Protein AF-A0A9D8FHT4-F1 (afdb_monomer)

Foldseek 3Di:
DPPPCPPPDDDDDWDKDWDADPVRHTQDIHGPPDDPVVVVVVVVVSVVVD

Sequence (50 aa):
MPEGLEDSYLINHSASIVLTNPKGEMHAVFGAPHDPATLVEDLNAIQKSW

pLDDT: mean 90.85, std 7.23, range [64.56, 97.0]

Mean predicted aligned error: 5.49 Å

Nearest PDB structures (foldseek):
  1qxx-assembly1_A-2  TM=3.761E-01  e=6.117E-01  Escherichia coli
  1ihr-assembly1_A  TM=3.688E-01  e=1.056E+00  Escherichia coli
  7lqw-assembly1_C  TM=4.374E-01  e=5.813E+00  Severe acute respiratory syndrome coronavirus 2

Structure (mmCIF, N/CA/C/O backbone):
data_AF-A0A9D8FHT4-F1
#
_entry.id   AF-A0A9D8FHT4-F1
#
loop_
_atom_site.group_PDB
_atom_site.id
_atom_site.type_symbol
_atom_site.label_atom_id
_atom_site.label_alt_id
_atom_site.label_comp_id
_atom_site.label_asym_id
_atom_site.label_entity_id
_atom_site.label_seq_id
_atom_site.pdbx_PDB_ins_code
_atom_site.Cartn_x
_atom_site.Cartn_y
_atom_site.Cartn_z
_atom_site.occupancy
_atom_site.B_iso_or_equiv
_atom_site.auth_seq_id
_atom_site.auth_comp_id
_atom_site.auth_asym_id
_atom_site.auth_atom_id
_atom_site.pdbx_PDB_model_num
ATOM 1 N N . MET A 1 1 ? 2.118 1.914 -30.510 1.00 64.56 1 MET A N 1
ATOM 2 C CA . MET A 1 1 ? 2.058 2.578 -29.190 1.00 64.56 1 MET A CA 1
ATOM 3 C C . MET A 1 1 ? 0.982 3.651 -29.275 1.00 64.56 1 MET A C 1
ATOM 5 O O . MET A 1 1 ? 0.758 4.103 -30.393 1.00 64.56 1 MET A O 1
ATOM 9 N N . PRO A 1 2 ? 0.263 3.990 -28.190 1.00 69.31 2 PRO A N 1
ATOM 10 C CA . PRO A 1 2 ? -0.623 5.157 -28.191 1.00 69.31 2 PRO A CA 1
ATOM 11 C C . PRO A 1 2 ? 0.153 6.398 -28.662 1.00 69.31 2 PRO A C 1
ATOM 13 O O . PRO A 1 2 ? 1.317 6.534 -28.282 1.00 69.31 2 PRO A O 1
ATOM 16 N N . GLU A 1 3 ? -0.454 7.257 -29.484 1.00 75.25 3 GLU A N 1
ATOM 17 C CA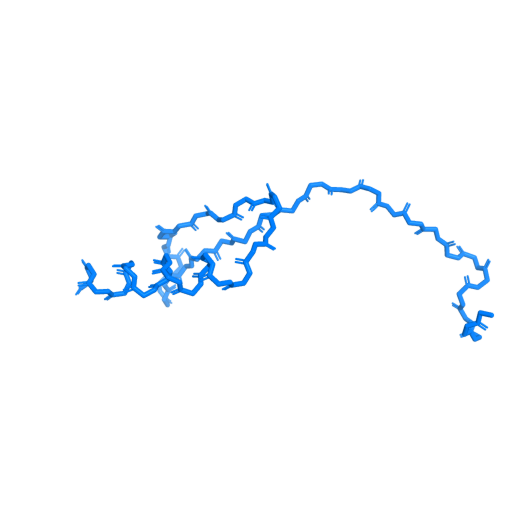 . GLU A 1 3 ? 0.156 8.544 -29.864 1.00 75.25 3 GLU A CA 1
ATOM 18 C C . GLU A 1 3 ? 0.471 9.369 -28.603 1.00 75.25 3 GLU A C 1
ATOM 20 O O . GLU A 1 3 ? -0.337 9.404 -27.667 1.00 75.25 3 GLU A O 1
ATOM 25 N N . GLY A 1 4 ? 1.646 10.008 -28.565 1.00 78.25 4 GLY A N 1
ATOM 26 C CA . GLY A 1 4 ? 2.091 10.853 -27.445 1.00 78.25 4 GLY A CA 1
ATOM 27 C C . GLY A 1 4 ? 2.939 10.150 -26.378 1.00 78.25 4 GLY A C 1
ATOM 28 O O . GLY A 1 4 ? 3.241 10.741 -25.342 1.00 78.25 4 GLY A O 1
ATOM 29 N N . LEU A 1 5 ? 3.332 8.897 -26.615 1.00 84.25 5 LEU A N 1
ATOM 30 C CA . LEU A 1 5 ? 4.278 8.156 -25.771 1.00 84.25 5 LEU A CA 1
ATOM 31 C C . LEU A 1 5 ? 5.631 7.919 -26.461 1.00 84.25 5 LEU A C 1
ATOM 33 O O . LEU A 1 5 ? 6.441 7.159 -25.928 1.00 84.25 5 LEU A O 1
ATOM 37 N N . GLU A 1 6 ? 5.895 8.546 -27.615 1.00 87.50 6 GLU A N 1
ATOM 38 C CA . GLU A 1 6 ? 7.102 8.274 -28.412 1.00 87.50 6 GLU A CA 1
ATOM 39 C C . GLU A 1 6 ? 8.408 8.547 -27.641 1.00 87.50 6 GLU A C 1
ATOM 41 O O . GLU A 1 6 ? 9.371 7.801 -27.806 1.00 87.50 6 GLU A O 1
ATOM 46 N N . ASP A 1 7 ? 8.401 9.533 -26.736 1.00 87.62 7 ASP A N 1
ATOM 47 C CA . ASP A 1 7 ? 9.558 9.930 -25.915 1.00 87.62 7 ASP A CA 1
ATOM 48 C C . ASP A 1 7 ? 9.478 9.448 -24.451 1.00 87.62 7 ASP A C 1
ATOM 50 O O . ASP A 1 7 ? 10.206 9.921 -23.574 1.00 87.62 7 ASP A O 1
ATOM 54 N N . SER A 1 8 ? 8.567 8.522 -24.144 1.00 88.88 8 SER A N 1
ATOM 55 C CA . SER A 1 8 ? 8.362 8.051 -22.770 1.00 88.88 8 SER A CA 1
ATOM 56 C C . SER A 1 8 ? 9.310 6.910 -22.383 1.00 88.88 8 SER A C 1
ATOM 58 O O . SER A 1 8 ? 9.690 6.069 -23.196 1.00 88.88 8 SER A O 1
ATOM 60 N N . TYR A 1 9 ? 9.681 6.857 -21.102 1.00 88.31 9 TYR A N 1
ATOM 61 C CA . TYR A 1 9 ? 10.465 5.767 -20.524 1.00 88.31 9 TYR A CA 1
ATOM 62 C C . TYR A 1 9 ? 9.897 5.351 -19.167 1.00 88.31 9 TYR A C 1
ATOM 64 O O . TYR A 1 9 ? 9.245 6.130 -18.471 1.00 88.31 9 TYR A O 1
ATOM 72 N N . LEU A 1 10 ? 10.142 4.098 -18.785 1.00 91.50 10 LEU A N 1
ATOM 73 C CA . LEU A 1 10 ? 9.718 3.577 -17.491 1.00 91.50 10 LEU A CA 1
ATOM 74 C C . LEU A 1 10 ? 10.727 3.964 -16.410 1.00 91.50 10 LEU A C 1
ATOM 76 O O . LEU A 1 10 ? 11.926 3.718 -16.548 1.00 91.50 10 LEU A O 1
ATOM 80 N N . ILE A 1 11 ? 10.226 4.515 -15.305 1.00 90.19 11 ILE A N 1
ATOM 81 C CA . ILE A 1 11 ? 11.014 4.752 -14.095 1.00 90.19 11 ILE A CA 1
ATOM 82 C C . ILE A 1 11 ? 10.732 3.620 -13.113 1.00 90.19 11 ILE A C 1
ATOM 84 O O . ILE A 1 11 ? 9.622 3.492 -12.593 1.00 90.19 11 ILE A O 1
ATOM 88 N N . ASN A 1 12 ? 11.757 2.820 -12.829 1.00 91.31 12 ASN A N 1
ATOM 89 C CA . ASN A 1 12 ? 11.714 1.878 -11.719 1.00 91.31 12 ASN A CA 1
ATOM 90 C C . ASN A 1 12 ? 11.810 2.657 -10.398 1.00 91.31 12 ASN A C 1
ATOM 92 O O . ASN A 1 12 ? 12.758 3.417 -10.195 1.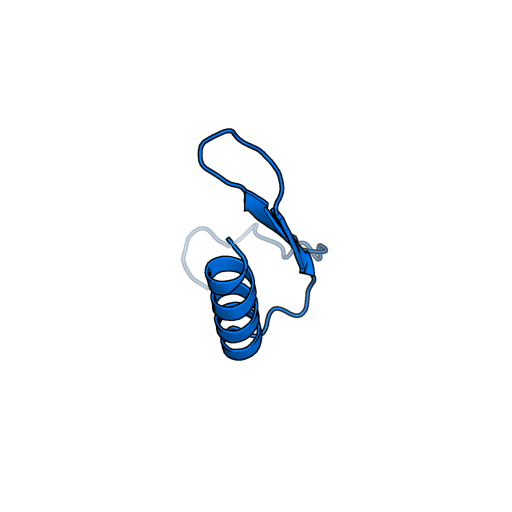00 91.31 12 ASN A O 1
ATOM 96 N N . HIS A 1 13 ? 10.821 2.490 -9.526 1.00 89.56 13 HIS A N 1
ATOM 97 C CA . HIS A 1 13 ? 10.738 3.156 -8.232 1.00 89.56 13 HIS A CA 1
ATOM 98 C C . HIS A 1 13 ? 10.150 2.207 -7.186 1.00 89.56 13 HIS A C 1
ATOM 100 O O . HIS A 1 13 ? 9.405 1.282 -7.511 1.00 89.56 13 HIS A O 1
ATOM 106 N N . SER A 1 14 ? 10.481 2.448 -5.918 1.00 92.38 14 SER A N 1
ATOM 107 C CA . SER A 1 14 ? 9.751 1.854 -4.801 1.00 92.38 14 SER A CA 1
ATOM 108 C C . SER A 1 14 ? 8.435 2.602 -4.581 1.00 92.38 14 SER A C 1
ATOM 110 O O . SER A 1 14 ? 8.331 3.796 -4.862 1.00 92.38 14 SER A O 1
ATOM 112 N N . ALA A 1 15 ? 7.430 1.902 -4.060 1.00 93.31 15 ALA A N 1
ATOM 113 C CA . ALA A 1 15 ? 6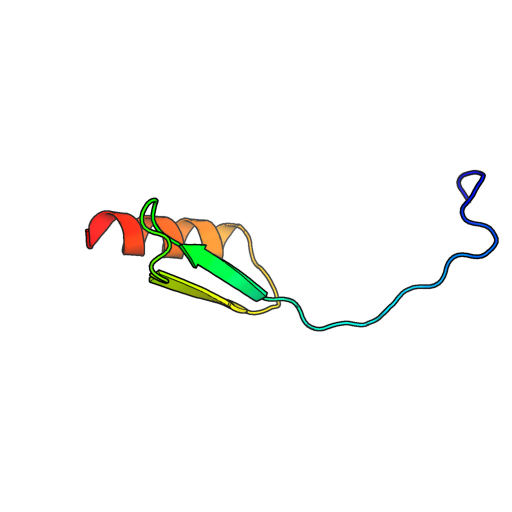.137 2.480 -3.726 1.00 93.31 15 ALA A CA 1
ATOM 114 C C . ALA A 1 15 ? 5.687 2.026 -2.334 1.00 93.31 15 ALA A C 1
ATOM 116 O O . ALA A 1 15 ? 5.913 0.880 -1.934 1.00 93.31 15 ALA A O 1
ATOM 117 N N . SER A 1 16 ? 5.040 2.949 -1.624 1.00 96.12 16 SER A N 1
ATOM 118 C CA . SER A 1 16 ? 4.386 2.708 -0.342 1.00 96.12 16 SER A CA 1
ATOM 119 C C . SER A 1 16 ? 3.069 3.475 -0.298 1.00 96.12 16 SER A C 1
ATOM 121 O O . SER A 1 16 ? 2.988 4.602 -0.789 1.00 96.12 16 SER A O 1
ATOM 123 N N . IL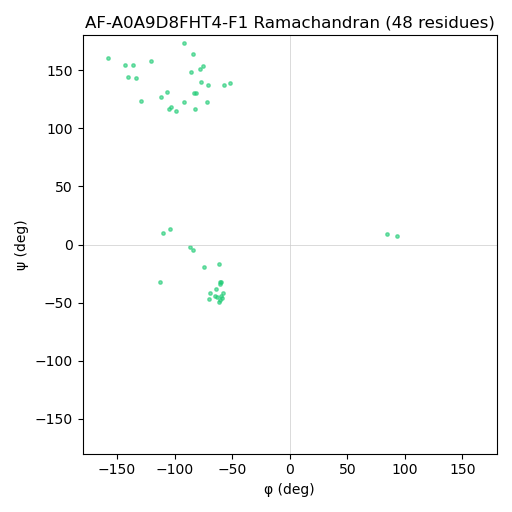E A 1 17 ? 2.054 2.889 0.330 1.00 96.06 17 ILE A N 1
ATOM 124 C CA . ILE A 1 17 ? 0.754 3.522 0.582 1.00 96.06 17 ILE A CA 1
ATOM 125 C C . ILE A 1 17 ? 0.682 3.864 2.070 1.00 96.06 17 ILE A C 1
ATOM 127 O O . ILE A 1 17 ? 0.976 3.019 2.910 1.00 96.06 17 ILE A O 1
ATOM 131 N N . VAL A 1 18 ? 0.292 5.092 2.412 1.00 96.06 18 VAL A N 1
ATOM 132 C CA . VAL A 1 18 ? 0.184 5.548 3.807 1.00 96.06 18 VAL A CA 1
ATOM 133 C C . VAL A 1 18 ? -1.282 5.768 4.161 1.00 96.06 18 VAL A C 1
ATOM 135 O O . VAL A 1 18 ? -1.978 6.511 3.471 1.00 96.06 18 VAL A O 1
ATOM 138 N N . LEU A 1 19 ? -1.739 5.147 5.248 1.00 95.25 19 LEU A N 1
ATOM 139 C CA . LEU A 1 19 ? -3.069 5.368 5.809 1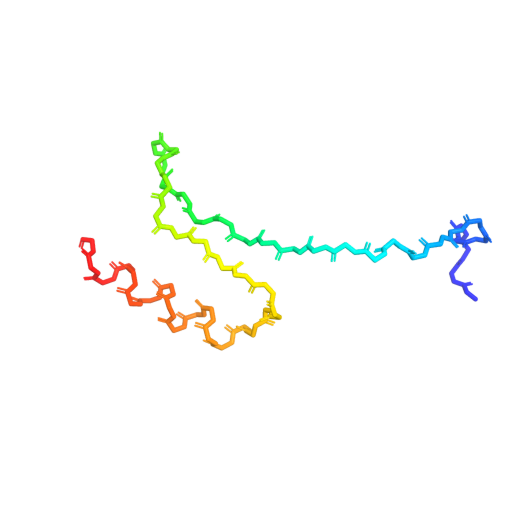.00 95.25 19 LEU A CA 1
ATOM 140 C C . LEU A 1 19 ? -3.004 6.473 6.861 1.00 95.25 19 LEU A C 1
ATOM 142 O O . LEU A 1 19 ? -2.286 6.346 7.856 1.00 95.25 19 LEU A O 1
ATOM 146 N N . THR A 1 20 ? -3.789 7.526 6.661 1.00 94.62 20 THR A N 1
ATOM 147 C CA . THR A 1 20 ? -3.959 8.617 7.621 1.00 94.62 20 THR A CA 1
ATOM 148 C C . THR A 1 20 ? -5.418 8.762 8.040 1.00 94.62 20 THR A C 1
ATOM 150 O O . THR A 1 20 ? -6.329 8.332 7.331 1.00 94.62 20 THR A O 1
ATOM 153 N N . ASN A 1 21 ? -5.653 9.367 9.203 1.00 90.31 21 ASN A N 1
ATOM 154 C CA . ASN A 1 21 ? -6.999 9.755 9.628 1.00 90.31 21 ASN A CA 1
ATOM 155 C C . ASN A 1 21 ? -7.330 11.207 9.209 1.00 90.31 21 ASN A C 1
ATOM 157 O O . ASN A 1 21 ? -6.445 11.932 8.748 1.00 90.31 21 ASN A O 1
ATOM 161 N N . PRO A 1 22 ? -8.576 11.690 9.403 1.00 92.81 22 PRO A N 1
ATOM 162 C CA . PRO A 1 22 ? -8.954 13.063 9.049 1.00 92.81 22 PRO A CA 1
ATOM 163 C C . PRO A 1 22 ? -8.188 14.174 9.787 1.00 92.81 22 PRO A C 1
ATOM 165 O O . PRO A 1 22 ? -8.214 15.319 9.345 1.00 92.81 22 PRO A O 1
ATOM 168 N N . LYS A 1 23 ? -7.511 13.864 10.904 1.00 95.94 23 LYS A N 1
ATOM 169 C CA . LYS A 1 23 ? -6.621 14.806 11.604 1.00 95.94 23 LYS A CA 1
ATOM 170 C C . LYS A 1 23 ? -5.208 14.840 11.004 1.00 95.94 23 LYS A C 1
ATOM 172 O O . LYS A 1 23 ? -4.395 15.653 11.428 1.00 95.94 23 LYS A O 1
ATOM 177 N N . GLY A 1 24 ? -4.920 13.977 10.028 1.00 94.25 24 GLY A N 1
ATOM 178 C CA . GLY A 1 24 ? -3.611 13.834 9.394 1.00 94.25 24 GLY A CA 1
ATOM 179 C C . GLY A 1 24 ? -2.646 12.913 10.143 1.00 94.25 24 GLY A C 1
ATOM 180 O O . GLY A 1 24 ? -1.472 12.856 9.788 1.00 94.25 24 GLY A O 1
ATOM 181 N N . GLU A 1 25 ? -3.102 12.188 11.165 1.00 94.44 25 GLU A N 1
ATOM 182 C CA . GLU A 1 25 ? -2.258 11.260 11.927 1.00 94.44 25 GLU A CA 1
ATOM 183 C C . GLU A 1 25 ? -2.043 9.972 11.120 1.00 94.44 25 GLU A C 1
ATOM 185 O O . GLU A 1 25 ? -2.976 9.488 10.478 1.00 94.44 25 GLU A O 1
ATOM 190 N N . MET A 1 26 ? -0.829 9.415 11.147 1.00 94.38 26 MET A N 1
ATOM 191 C CA . MET A 1 26 ? -0.478 8.176 10.442 1.00 94.38 26 MET A CA 1
ATOM 192 C C . MET A 1 26 ? -0.908 6.945 11.244 1.00 94.38 26 MET A C 1
ATOM 194 O O . MET A 1 26 ? -0.567 6.824 12.417 1.00 94.38 26 MET A O 1
ATOM 198 N N . HIS A 1 27 ? -1.605 6.018 10.586 1.00 93.25 27 HIS A N 1
ATOM 199 C CA . HIS A 1 27 ? -2.105 4.774 11.185 1.00 93.25 27 HIS A CA 1
ATOM 200 C C . HIS A 1 27 ? -1.428 3.521 10.632 1.00 93.25 27 HIS A C 1
ATOM 202 O O . HIS A 1 27 ? -1.260 2.556 11.370 1.00 93.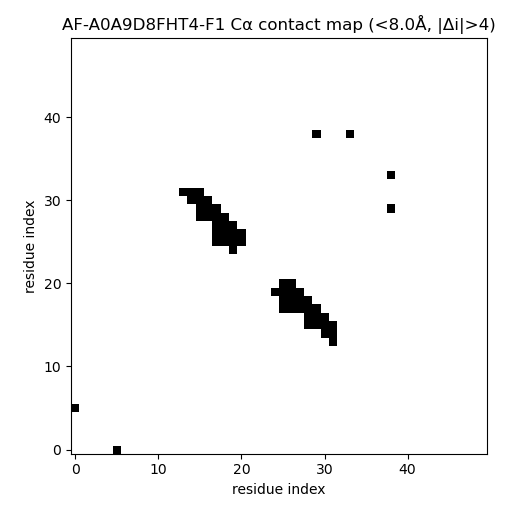25 27 HIS A O 1
ATOM 208 N N . ALA A 1 28 ? -1.021 3.520 9.359 1.00 94.44 28 ALA A N 1
ATOM 209 C CA . ALA A 1 28 ? -0.320 2.387 8.755 1.00 94.44 28 ALA A CA 1
ATOM 210 C C . ALA A 1 28 ? 0.506 2.792 7.527 1.00 94.44 28 ALA A C 1
ATOM 212 O O . ALA A 1 28 ? 0.246 3.819 6.893 1.00 94.44 28 ALA A O 1
ATOM 213 N N . VAL A 1 29 ? 1.474 1.943 7.175 1.00 95.50 29 VAL A N 1
ATOM 214 C CA . VAL A 1 29 ? 2.247 2.011 5.929 1.00 95.50 29 VAL A CA 1
ATOM 215 C C . VAL A 1 29 ? 2.208 0.638 5.264 1.00 95.50 29 VAL A C 1
ATOM 217 O O . VAL A 1 29 ? 2.635 -0.346 5.862 1.00 95.50 29 VAL A O 1
ATOM 220 N N . PHE A 1 30 ? 1.740 0.579 4.021 1.00 95.81 30 PHE A N 1
ATOM 221 C CA . PHE A 1 30 ? 1.706 -0.634 3.211 1.00 95.81 30 PHE A CA 1
ATOM 222 C C . PHE A 1 30 ? 2.809 -0.586 2.153 1.00 95.81 30 PHE A C 1
ATOM 224 O O . PHE A 1 30 ? 2.812 0.294 1.289 1.00 95.81 30 PHE A O 1
ATOM 231 N N . GLY A 1 31 ? 3.760 -1.516 2.230 1.00 94.69 31 GLY A N 1
ATOM 232 C CA . GLY A 1 31 ? 4.872 -1.622 1.283 1.00 94.69 31 GLY A CA 1
ATOM 233 C C . GLY A 1 31 ? 4.516 -2.398 0.014 1.00 94.69 31 GLY A C 1
ATOM 234 O O . GLY A 1 31 ? 3.514 -3.112 -0.037 1.00 94.69 31 GLY A O 1
ATOM 235 N N . ALA A 1 32 ? 5.343 -2.252 -1.020 1.00 93.19 32 ALA A N 1
ATOM 236 C CA . ALA A 1 32 ? 5.298 -3.103 -2.207 1.00 93.19 32 ALA A CA 1
ATOM 237 C C . ALA A 1 32 ? 5.901 -4.508 -1.930 1.00 93.19 32 ALA A C 1
ATOM 239 O O . ALA A 1 32 ? 6.798 -4.618 -1.090 1.00 93.19 32 ALA A O 1
ATOM 240 N N . PRO A 1 33 ? 5.492 -5.567 -2.662 1.00 93.38 33 PRO A N 1
ATOM 241 C CA . PRO A 1 33 ? 4.439 -5.576 -3.679 1.00 93.38 33 PRO A CA 1
ATOM 242 C C . PRO A 1 33 ? 3.048 -5.435 -3.051 1.00 93.38 33 PRO A C 1
ATOM 244 O O . PRO A 1 33 ? 2.748 -6.046 -2.033 1.00 93.38 33 PRO A O 1
ATOM 247 N N . HIS A 1 34 ? 2.199 -4.613 -3.666 1.00 93.31 34 HIS A N 1
ATOM 248 C CA . HIS A 1 34 ? 0.844 -4.383 -3.176 1.00 93.31 34 HIS A CA 1
ATOM 249 C C . HIS A 1 34 ? -0.085 -5.500 -3.654 1.00 93.31 34 HIS A C 1
ATOM 251 O O . HIS A 1 34 ? -0.321 -5.637 -4.855 1.00 93.31 34 HIS A O 1
ATOM 257 N N . ASP A 1 35 ? -0.630 -6.265 -2.712 1.00 95.81 35 ASP A N 1
ATOM 258 C CA . ASP A 1 35 ? -1.692 -7.234 -2.963 1.00 95.81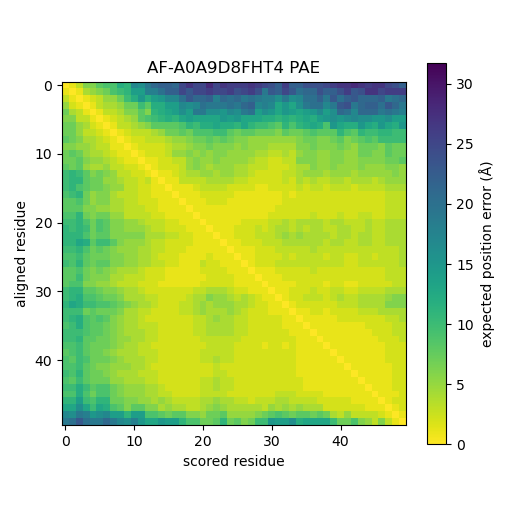 35 ASP A CA 1
ATOM 259 C C . ASP A 1 35 ? -3.043 -6.662 -2.489 1.00 95.81 35 ASP A C 1
ATOM 261 O O . ASP A 1 35 ? -3.194 -6.367 -1.300 1.00 95.81 35 ASP A O 1
ATOM 265 N N . P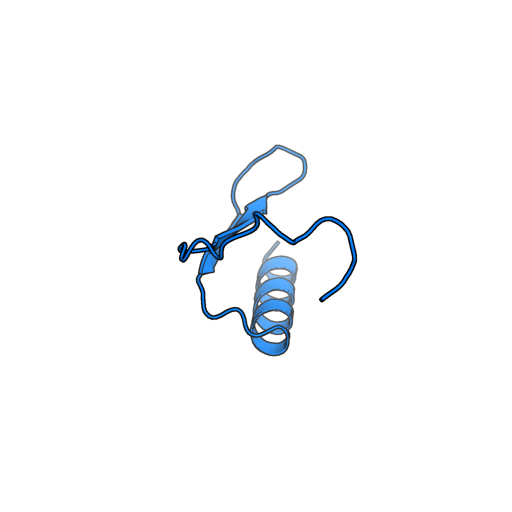RO A 1 36 ? -4.035 -6.474 -3.382 1.00 95.50 36 PRO A N 1
ATOM 266 C CA . PRO A 1 36 ? -5.305 -5.858 -3.008 1.00 95.50 36 PRO A CA 1
ATOM 267 C C . PRO A 1 36 ? -6.088 -6.625 -1.938 1.00 95.50 36 PRO A C 1
ATOM 269 O O . PRO A 1 36 ? -6.768 -5.991 -1.134 1.00 95.50 36 PRO A O 1
ATOM 272 N N . ALA A 1 37 ? -6.015 -7.960 -1.914 1.00 97.00 37 ALA A N 1
ATOM 273 C CA . ALA A 1 37 ? -6.750 -8.754 -0.931 1.00 97.00 37 ALA A CA 1
ATOM 274 C C . ALA A 1 37 ? -6.156 -8.560 0.470 1.00 97.00 37 ALA A C 1
ATOM 276 O O . ALA A 1 37 ? -6.886 -8.227 1.403 1.00 97.00 37 ALA A O 1
ATOM 277 N N . THR A 1 38 ? -4.829 -8.636 0.576 1.00 95.88 38 THR A N 1
ATOM 278 C CA . THR A 1 38 ? -4.079 -8.379 1.813 1.00 95.88 38 THR A CA 1
ATOM 279 C C . THR A 1 38 ? -4.333 -6.962 2.327 1.00 95.88 38 THR A C 1
ATOM 281 O O . THR A 1 38 ? -4.663 -6.775 3.494 1.00 95.88 38 THR A O 1
ATOM 284 N N . LEU A 1 39 ? -4.289 -5.955 1.443 1.00 96.12 39 LEU A N 1
ATOM 285 C CA . LEU A 1 39 ? -4.577 -4.563 1.810 1.00 96.12 39 LEU A CA 1
ATOM 286 C C . LEU A 1 39 ? -5.976 -4.384 2.411 1.00 96.12 39 LEU A C 1
ATOM 288 O O . LEU A 1 39 ? -6.145 -3.634 3.372 1.00 96.12 39 LEU A O 1
ATOM 292 N N . VAL A 1 40 ? -6.988 -5.042 1.839 1.00 96.25 40 VAL A N 1
ATOM 293 C CA . VAL A 1 40 ? -8.368 -4.963 2.337 1.00 96.25 40 VAL A CA 1
ATOM 294 C C . VAL A 1 40 ? -8.501 -5.660 3.690 1.00 96.25 40 VAL A C 1
ATOM 296 O O . VAL A 1 40 ? -9.167 -5.130 4.581 1.00 96.25 40 VAL A O 1
ATOM 299 N N . GLU A 1 41 ? -7.880 -6.825 3.867 1.00 96.50 41 GLU A N 1
ATOM 300 C CA . GLU A 1 41 ? -7.862 -7.537 5.149 1.00 96.50 41 GLU A CA 1
ATOM 301 C C . GLU A 1 41 ? -7.200 -6.700 6.250 1.00 96.50 41 GLU A C 1
ATOM 303 O O . GLU A 1 41 ? -7.806 -6.498 7.309 1.00 96.50 41 GLU A O 1
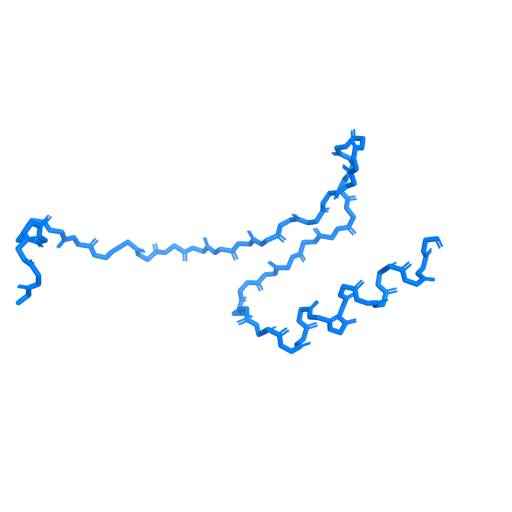ATOM 308 N N . ASP A 1 42 ? -6.028 -6.130 5.969 1.00 94.62 42 ASP A N 1
ATOM 309 C CA . ASP A 1 42 ? -5.293 -5.275 6.902 1.00 94.62 42 ASP A CA 1
ATOM 310 C C . ASP A 1 42 ? -6.075 -4.002 7.242 1.00 94.62 42 ASP A C 1
ATOM 312 O O . ASP A 1 42 ? -6.208 -3.640 8.414 1.00 94.62 42 ASP A O 1
ATOM 316 N N . LEU A 1 43 ? -6.655 -3.335 6.236 1.00 95.06 43 LEU A N 1
ATOM 317 C CA . LEU A 1 43 ? -7.474 -2.142 6.452 1.00 95.06 43 LEU A CA 1
ATOM 318 C C . LEU A 1 43 ? -8.675 -2.449 7.354 1.00 95.06 43 LEU A C 1
ATOM 320 O O . LEU A 1 43 ? -8.956 -1.689 8.282 1.00 95.06 43 LEU A O 1
ATOM 324 N N . ASN A 1 44 ? -9.358 -3.572 7.121 1.00 95.38 44 ASN A N 1
ATOM 325 C CA . ASN A 1 44 ? -10.478 -4.006 7.955 1.00 95.38 44 ASN A CA 1
ATOM 326 C C . ASN A 1 44 ? -10.037 -4.316 9.393 1.00 95.38 44 ASN A C 1
ATOM 328 O O . ASN A 1 44 ? -10.778 -4.029 10.336 1.00 95.38 44 ASN A O 1
ATOM 332 N N . ALA A 1 45 ? -8.857 -4.914 9.580 1.00 94.50 45 ALA A N 1
ATOM 333 C CA . ALA A 1 45 ? -8.307 -5.183 10.906 1.00 94.50 45 ALA A CA 1
ATOM 334 C C . ALA A 1 45 ? -7.997 -3.880 11.660 1.00 94.50 45 ALA A C 1
ATOM 336 O O . ALA A 1 45 ? -8.389 -3.738 12.820 1.00 94.50 45 ALA A O 1
ATOM 337 N N . ILE A 1 46 ? -7.385 -2.904 10.981 1.00 91.94 46 ILE A N 1
ATOM 338 C CA . ILE A 1 46 ? -7.088 -1.577 11.538 1.00 91.94 46 ILE A CA 1
ATOM 339 C C . ILE A 1 46 ? -8.383 -0.857 11.929 1.00 91.94 46 ILE A C 1
ATOM 341 O O . ILE A 1 46 ? -8.510 -0.411 13.066 1.00 91.94 46 ILE A O 1
ATOM 345 N N . GLN A 1 47 ? -9.378 -0.808 11.038 1.00 89.94 47 GLN A N 1
ATOM 346 C CA . GLN A 1 47 ? -10.653 -0.131 11.303 1.00 89.94 47 GLN A CA 1
ATOM 347 C C . GLN A 1 47 ? -11.419 -0.718 12.496 1.00 89.94 47 GLN A C 1
ATOM 349 O O . GLN A 1 47 ? -12.109 0.019 13.193 1.00 89.94 47 GLN A O 1
ATOM 354 N N . LYS A 1 48 ? -11.305 -2.027 12.751 1.00 89.44 48 LYS A N 1
ATOM 355 C CA . LYS A 1 48 ? -11.920 -2.678 13.924 1.00 89.44 48 LYS A CA 1
ATOM 356 C C . LYS A 1 48 ? -11.205 -2.377 15.242 1.00 89.44 48 LYS A C 1
ATOM 358 O O . LYS A 1 48 ? -11.783 -2.615 16.297 1.00 89.44 48 LYS A O 1
ATOM 363 N N . SER A 1 49 ? -9.949 -1.940 15.185 1.00 76.94 49 SER A N 1
ATOM 364 C CA . SER A 1 49 ? -9.142 -1.603 16.365 1.00 76.94 49 SER A CA 1
ATOM 365 C C . SER A 1 49 ? -9.331 -0.160 16.849 1.00 76.94 49 SER A C 1
ATOM 367 O O . SER A 1 49 ? -8.718 0.230 17.843 1.00 76.94 49 SER A O 1
ATOM 369 N N . TRP A 1 50 ? -10.150 0.621 16.140 1.00 75.69 50 TRP A N 1
ATOM 370 C CA . TRP A 1 50 ? -10.465 2.017 16.436 1.00 75.69 50 TRP A CA 1
ATOM 371 C C . TRP A 1 50 ? -11.705 2.176 17.317 1.00 75.69 50 TRP A C 1
ATOM 373 O O . TRP A 1 50 ? -12.620 1.326 17.232 1.00 75.69 50 TRP A O 1
#

Secondary structure (DSSP, 8-state):
--TT-TT--------EEEEE-TT--EEEEEESSPPHHHHHHHHHHHHHT-

Radius of gyration: 16.43 Å; Cα contacts (8 Å, |Δi|>4): 28; chains: 1; bounding box: 24×24×46 Å

Solvent-accessible surface area (backbone atoms only — not comparable to full-atom values): 3485 Å² total; per-residue (Å²): 128,71,90,92,48,88,91,65,80,89,79,92,75,90,60,72,50,74,43,61,50,98,88,68,51,81,77,49,76,47,58,66,83,80,49,72,68,60,52,51,53,50,51,53,54,54,62,69,74,105